Protein AF-A0A383RBP6-F1 (afdb_monomer)

Foldseek 3Di:
DVVLVVCLVVDPPVVSNVVSVVVVVVVVVVVVVVVVVCVVVVVDDDDDDPDDDPDDD

InterPro domains:
  IPR012347 Ferritin-like [G3DSA:1.20.1260.10] (1-43)
  IPR021617 Protein of unknown function DUF3231 [PF11553] (1-53)

pLDDT: mean 94.07, std 9.34, range [53.0, 98.56]

Solvent-accessible surface area (backbone atoms only — not comparable to full-atom values): 3496 Å² total; per-residue (Å²): 92,69,68,36,52,56,50,35,78,68,43,83,51,63,68,60,24,51,53,31,48,54,53,32,54,54,44,52,57,50,51,52,55,52,51,52,52,27,55,78,70,67,68,58,78,80,71,92,73,87,69,83,74,79,84,78,131

Structure (mmCIF, N/CA/C/O backbone):
data_AF-A0A383RBP6-F1
#
_entry.id   AF-A0A383RBP6-F1
#
loop_
_atom_site.group_PDB
_atom_site.id
_atom_site.type_symbol
_atom_site.label_atom_id
_atom_site.label_alt_id
_atom_site.label_comp_id
_atom_site.label_asym_id
_atom_site.label_entity_id
_atom_site.label_seq_id
_atom_site.pdbx_PDB_ins_code
_atom_site.Cartn_x
_atom_site.Cartn_y
_atom_site.Cartn_z
_atom_site.occupancy
_atom_site.B_iso_or_equiv
_atom_site.auth_seq_id
_atom_site.auth_comp_id
_atom_site.auth_asym_id
_atom_site.auth_atom_id
_atom_site.pdbx_PDB_model_num
ATOM 1 N N . MET A 1 1 ? 2.257 -3.562 -0.373 1.00 86.62 1 MET A N 1
ATOM 2 C CA . MET A 1 1 ? 2.313 -2.133 -0.739 1.00 86.62 1 MET A CA 1
ATOM 3 C C . MET A 1 1 ? 3.742 -1.608 -0.618 1.00 86.62 1 MET A C 1
ATOM 5 O O . MET A 1 1 ? 4.340 -1.324 -1.646 1.00 86.62 1 MET A O 1
ATOM 9 N N . VAL A 1 2 ? 4.323 -1.612 0.589 1.00 97.06 2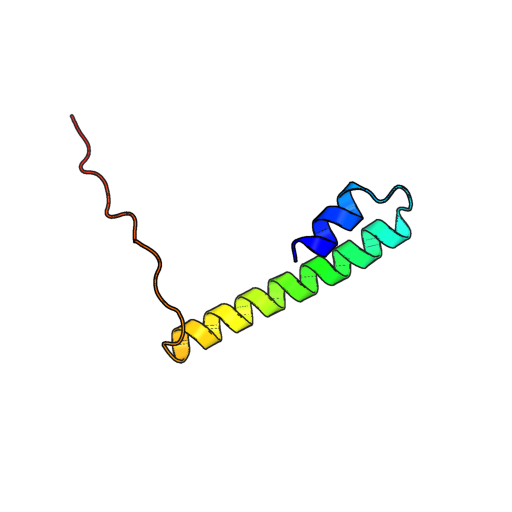 VAL A N 1
ATOM 10 C CA . VAL A 1 2 ? 5.685 -1.117 0.894 1.00 97.06 2 VAL A CA 1
ATOM 11 C C . VAL A 1 2 ? 6.778 -1.656 -0.042 1.00 97.06 2 VAL A C 1
ATOM 13 O O . VAL A 1 2 ? 7.533 -0.873 -0.607 1.00 97.06 2 VAL A O 1
ATOM 16 N N . ALA A 1 3 ? 6.833 -2.972 -0.275 1.00 97.31 3 ALA A N 1
ATOM 17 C CA . ALA A 1 3 ? 7.842 -3.567 -1.158 1.00 97.31 3 ALA A CA 1
ATOM 18 C C . ALA A 1 3 ? 7.788 -3.015 -2.596 1.00 97.31 3 ALA A C 1
ATOM 20 O O . ALA A 1 3 ? 8.827 -2.746 -3.187 1.00 97.31 3 ALA A O 1
ATOM 21 N N . CYS A 1 4 ? 6.587 -2.781 -3.143 1.00 97.50 4 CYS A N 1
ATOM 22 C CA . CYS A 1 4 ? 6.446 -2.198 -4.479 1.00 97.50 4 CYS A CA 1
ATOM 23 C C . CYS A 1 4 ? 7.023 -0.777 -4.521 1.00 97.50 4 CYS A C 1
ATOM 25 O O . CYS 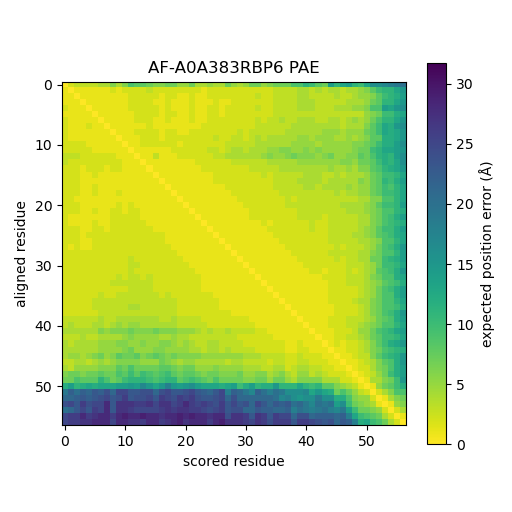A 1 4 ? 7.756 -0.460 -5.448 1.00 97.50 4 CYS A O 1
ATOM 27 N N . SER A 1 5 ? 6.769 0.046 -3.497 1.00 97.69 5 SER A N 1
ATOM 28 C CA . SER A 1 5 ? 7.336 1.400 -3.391 1.00 97.69 5 SER A CA 1
ATOM 29 C C . SER A 1 5 ? 8.858 1.396 -3.301 1.00 97.69 5 SER A C 1
ATOM 31 O O . SER A 1 5 ? 9.510 2.184 -3.977 1.00 97.69 5 SER A O 1
ATOM 33 N N . GLN A 1 6 ? 9.430 0.481 -2.516 1.00 98.31 6 GLN A N 1
ATOM 34 C CA . GLN A 1 6 ? 10.884 0.365 -2.401 1.00 98.31 6 GLN A CA 1
ATOM 35 C C . GLN A 1 6 ? 11.537 -0.046 -3.723 1.00 98.31 6 GLN A C 1
ATOM 37 O O . GLN A 1 6 ? 12.570 0.509 -4.086 1.00 98.31 6 GLN A O 1
ATOM 42 N N . VAL A 1 7 ? 10.940 -0.998 -4.447 1.00 97.75 7 VAL A N 1
ATOM 43 C CA . VAL A 1 7 ? 11.459 -1.429 -5.751 1.00 97.75 7 VAL A CA 1
ATOM 44 C C . VAL A 1 7 ? 11.342 -0.300 -6.769 1.00 97.75 7 VAL A C 1
ATOM 46 O O . VAL A 1 7 ? 12.332 -0.013 -7.430 1.00 97.75 7 VAL A O 1
ATOM 49 N N . MET A 1 8 ? 10.199 0.392 -6.855 1.00 97.88 8 MET A N 1
ATOM 50 C CA . MET A 1 8 ? 10.038 1.547 -7.751 1.00 97.88 8 MET A CA 1
ATOM 51 C C . MET A 1 8 ? 11.094 2.624 -7.488 1.00 97.88 8 MET A C 1
ATOM 53 O O . MET A 1 8 ? 11.767 3.043 -8.419 1.00 97.88 8 MET A O 1
ATOM 57 N N . GLY A 1 9 ? 11.300 3.016 -6.224 1.00 97.44 9 GLY A N 1
ATOM 58 C CA . GLY A 1 9 ? 12.272 4.056 -5.867 1.00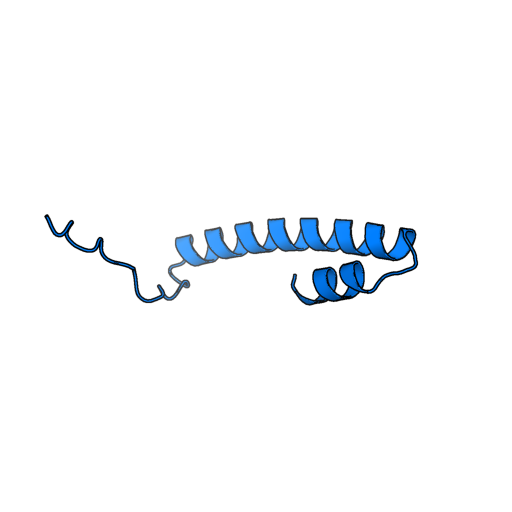 97.44 9 GLY A CA 1
ATOM 59 C C . GLY A 1 9 ? 13.734 3.688 -6.146 1.00 97.44 9 GLY A C 1
ATOM 60 O O . GLY A 1 9 ? 14.575 4.573 -6.241 1.00 97.44 9 GLY A O 1
ATOM 61 N N . LYS A 1 10 ? 14.043 2.393 -6.291 1.00 98.00 10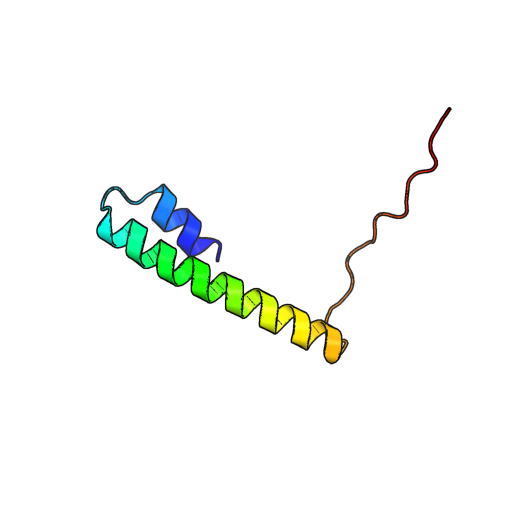 LYS A N 1
ATOM 62 C CA . LYS A 1 10 ? 15.377 1.887 -6.656 1.00 98.00 10 LYS A CA 1
ATOM 63 C C . LYS A 1 10 ? 15.474 1.451 -8.124 1.00 98.00 10 LYS A C 1
ATOM 65 O O . LYS A 1 10 ? 16.535 1.004 -8.553 1.00 98.00 10 LYS A O 1
ATOM 70 N N . SER A 1 11 ? 14.382 1.514 -8.887 1.00 97.50 11 SER A N 1
ATOM 71 C CA . SER A 1 11 ? 14.348 1.019 -10.264 1.00 97.50 11 SER A CA 1
ATOM 72 C C . SER A 1 11 ? 14.979 2.037 -11.202 1.00 97.50 11 SER A C 1
ATOM 74 O O . SER A 1 11 ? 14.455 3.126 -11.386 1.00 97.50 11 SER A O 1
ATOM 76 N N . ILE A 1 12 ? 16.085 1.649 -11.832 1.00 98.12 12 ILE A N 1
ATOM 77 C CA . ILE A 1 12 ? 16.684 2.394 -12.953 1.00 98.12 12 ILE A CA 1
ATOM 78 C C . ILE A 1 12 ? 15.953 2.049 -14.259 1.00 98.12 12 ILE A C 1
ATOM 80 O O . ILE A 1 12 ? 15.831 2.865 -15.164 1.00 98.12 12 ILE A O 1
ATOM 84 N N . ARG A 1 13 ? 15.432 0.821 -14.347 1.00 98.19 13 ARG A N 1
ATOM 85 C CA . ARG A 1 13 ? 14.621 0.354 -15.468 1.00 98.19 13 ARG A CA 1
ATOM 86 C C . ARG A 1 13 ? 13.188 0.866 -15.356 1.00 98.19 13 ARG A C 1
ATOM 88 O O . ARG A 1 13 ? 12.438 0.434 -14.478 1.00 98.19 13 ARG A O 1
ATOM 95 N N . GLU A 1 14 ? 12.816 1.752 -16.272 1.00 97.75 14 GLU A N 1
ATOM 96 C CA . GLU A 1 14 ? 11.509 2.416 -16.295 1.00 97.75 14 GLU A CA 1
ATOM 97 C C . GLU A 1 14 ? 10.340 1.432 -16.435 1.00 97.75 14 GLU A C 1
ATOM 99 O O . GLU A 1 14 ? 9.311 1.593 -15.782 1.00 97.75 14 GLU A O 1
ATOM 104 N N . ASP A 1 15 ? 10.507 0.366 -17.219 1.00 97.75 15 ASP A N 1
ATOM 105 C CA . ASP A 1 15 ? 9.485 -0.660 -17.433 1.00 97.75 15 ASP A CA 1
ATOM 106 C C . ASP A 1 15 ? 9.173 -1.453 -16.153 1.00 97.75 15 ASP A C 1
ATOM 108 O O . ASP A 1 15 ? 8.009 -1.723 -15.842 1.00 97.75 15 ASP A O 1
ATOM 112 N N . ILE A 1 16 ? 10.205 -1.759 -15.363 1.00 97.94 16 ILE A N 1
ATOM 113 C CA . ILE A 1 16 ? 10.062 -2.393 -14.048 1.00 97.94 16 ILE A CA 1
ATOM 114 C C . ILE A 1 16 ? 9.394 -1.423 -13.068 1.00 97.94 16 ILE A C 1
ATOM 116 O O . ILE A 1 16 ? 8.462 -1.813 -12.360 1.00 97.94 16 ILE A O 1
ATOM 120 N N . GLY A 1 17 ? 9.814 -0.155 -13.056 1.00 98.31 17 GLY A N 1
ATOM 121 C CA . GLY A 1 17 ? 9.172 0.885 -12.251 1.00 98.31 17 GLY A CA 1
ATOM 122 C C . GLY A 1 17 ? 7.674 0.992 -12.554 1.00 98.31 17 GLY A C 1
ATOM 123 O O . GLY A 1 17 ? 6.844 0.912 -11.646 1.00 98.31 17 GLY A O 1
ATOM 124 N N . ALA A 1 18 ? 7.312 1.064 -13.837 1.00 98.19 18 ALA A N 1
ATOM 125 C CA . ALA A 1 18 ? 5.927 1.138 -14.292 1.00 98.19 18 ALA A CA 1
ATOM 126 C C . ALA A 1 18 ? 5.115 -0.122 -13.940 1.00 98.19 18 ALA A C 1
ATOM 128 O O . ALA A 1 18 ? 3.964 -0.017 -13.500 1.00 98.19 18 ALA A O 1
ATOM 129 N N . LEU A 1 19 ? 5.700 -1.319 -14.081 1.00 98.25 19 LEU A N 1
ATOM 130 C CA . LEU A 1 19 ? 5.055 -2.580 -13.704 1.00 98.25 19 LEU A CA 1
ATOM 131 C C . LEU A 1 19 ? 4.708 -2.607 -12.211 1.00 98.25 19 LEU A C 1
ATOM 133 O O . LEU A 1 19 ? 3.581 -2.932 -11.826 1.00 98.25 19 LEU A O 1
ATOM 137 N N . LEU A 1 20 ? 5.664 -2.236 -11.360 1.00 98.38 20 LEU A N 1
ATOM 138 C CA . LEU A 1 20 ? 5.462 -2.218 -9.913 1.00 98.38 20 LEU A CA 1
ATOM 139 C C . LEU A 1 20 ? 4.526 -1.079 -9.487 1.00 98.38 20 LEU A C 1
ATOM 141 O O . LEU A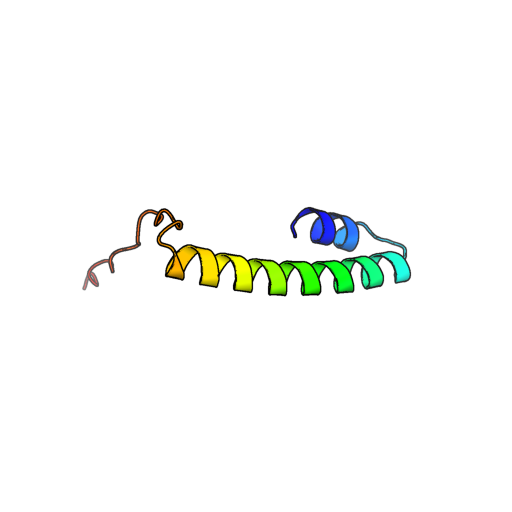 1 20 ? 3.817 -1.242 -8.492 1.00 98.38 20 LEU A O 1
ATOM 145 N N . GLY A 1 21 ? 4.438 -0.002 -10.273 1.00 98.00 21 GLY A N 1
ATOM 146 C CA . GLY A 1 21 ? 3.412 1.035 -10.147 1.00 98.00 21 GLY A CA 1
ATOM 147 C C . GLY A 1 21 ? 2.002 0.481 -10.336 1.00 98.00 21 GLY A C 1
ATOM 148 O O . GLY A 1 21 ? 1.143 0.673 -9.472 1.00 98.00 21 GLY A O 1
ATOM 149 N N . LYS A 1 22 ? 1.773 -0.308 -11.394 1.00 98.25 22 LYS A N 1
ATOM 150 C CA . LYS A 1 22 ? 0.484 -0.993 -11.607 1.00 98.25 22 LYS A CA 1
ATOM 151 C C . LYS A 1 22 ? 0.131 -1.905 -10.428 1.00 98.25 22 LYS A C 1
ATOM 153 O O . LYS A 1 22 ? -0.976 -1.835 -9.897 1.00 98.25 22 LYS A O 1
ATOM 158 N N . TYR A 1 23 ? 1.079 -2.717 -9.960 1.00 98.44 23 TYR A N 1
ATOM 159 C CA . TYR A 1 23 ? 0.853 -3.601 -8.809 1.00 98.44 23 TYR A CA 1
ATOM 160 C C . TYR A 1 23 ? 0.614 -2.845 -7.501 1.00 98.44 23 TYR A C 1
ATOM 162 O O . TYR A 1 23 ? -0.162 -3.307 -6.659 1.00 98.44 23 TYR A O 1
ATOM 170 N N . HIS A 1 24 ? 1.260 -1.694 -7.314 1.00 98.44 24 HIS A N 1
ATOM 171 C CA . HIS A 1 24 ? 1.037 -0.842 -6.155 1.00 98.44 24 HIS A CA 1
ATOM 172 C C . HIS A 1 24 ? -0.421 -0.369 -6.101 1.00 98.44 24 HIS A C 1
ATOM 174 O O . HIS A 1 24 ? -1.071 -0.548 -5.070 1.00 98.44 24 HIS A O 1
ATOM 180 N N . MET A 1 25 ? -0.953 0.137 -7.219 1.00 98.38 25 MET A N 1
ATOM 181 C CA . MET A 1 25 ? -2.341 0.606 -7.318 1.00 98.38 25 MET A CA 1
ATOM 182 C C . MET A 1 25 ? -3.353 -0.507 -7.035 1.00 98.38 25 MET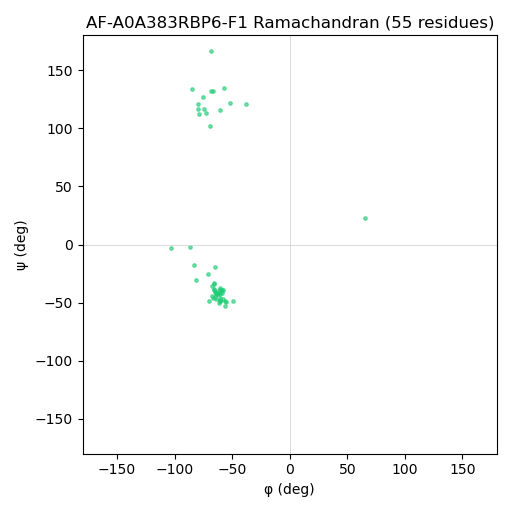 A C 1
ATOM 184 O O . MET A 1 25 ? -4.258 -0.327 -6.220 1.00 98.38 25 MET A O 1
ATOM 188 N N . THR A 1 26 ? -3.163 -1.695 -7.618 1.00 98.19 26 THR A N 1
ATOM 189 C CA . THR A 1 26 ? -4.033 -2.850 -7.344 1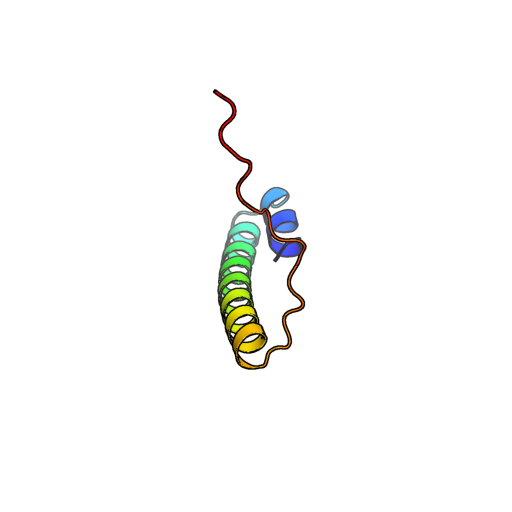.00 98.19 26 THR A CA 1
ATOM 190 C C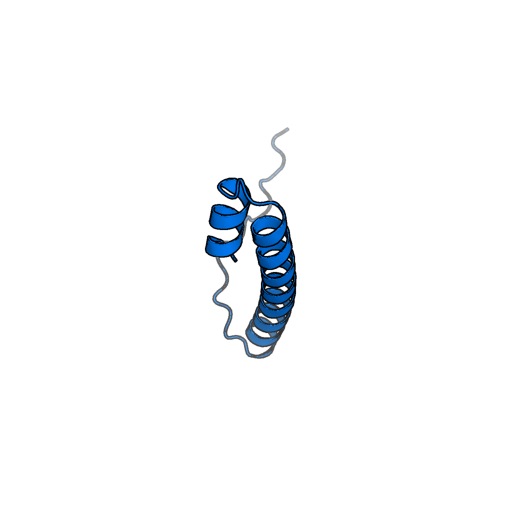 . THR A 1 26 ? -4.012 -3.242 -5.864 1.00 98.19 26 THR A C 1
ATOM 192 O O . THR A 1 26 ? -5.059 -3.507 -5.274 1.00 98.19 26 THR A O 1
ATOM 195 N N . LYS A 1 27 ? -2.832 -3.245 -5.225 1.00 98.19 27 LYS A N 1
ATOM 196 C CA . LYS A 1 27 ? -2.712 -3.543 -3.788 1.00 98.19 27 LYS A CA 1
ATOM 197 C C . LYS A 1 27 ? -3.352 -2.466 -2.912 1.00 98.19 27 LYS A C 1
ATOM 199 O O . LYS A 1 27 ? -3.905 -2.817 -1.874 1.00 98.19 27 LYS A O 1
ATOM 204 N N . ALA A 1 28 ? -3.285 -1.195 -3.303 1.00 98.38 28 ALA A N 1
ATOM 205 C CA . ALA A 1 28 ? -3.950 -0.111 -2.585 1.00 98.38 28 ALA A CA 1
ATOM 206 C C . ALA A 1 28 ? -5.478 -0.278 -2.619 1.00 98.38 28 ALA A C 1
ATOM 208 O O . ALA A 1 28 ? -6.115 -0.263 -1.567 1.00 98.38 28 ALA A O 1
ATOM 209 N N . ALA A 1 29 ? -6.048 -0.554 -3.798 1.00 98.31 29 ALA A N 1
ATOM 210 C CA . ALA A 1 29 ? -7.480 -0.818 -3.945 1.00 98.31 29 ALA A CA 1
ATOM 211 C C . ALA A 1 29 ? -7.937 -2.046 -3.134 1.00 98.31 29 ALA A C 1
ATOM 213 O O . ALA A 1 29 ? -8.981 -2.014 -2.487 1.00 98.31 29 ALA A O 1
ATOM 214 N N . LEU A 1 30 ? -7.140 -3.122 -3.121 1.00 98.44 30 LEU A N 1
ATOM 215 C CA . LEU A 1 30 ? -7.421 -4.302 -2.298 1.00 98.44 30 LEU A CA 1
ATOM 216 C C . LEU A 1 30 ? -7.360 -3.990 -0.794 1.00 98.44 30 LEU A C 1
ATOM 218 O O . LEU A 1 30 ? -8.203 -4.465 -0.039 1.00 98.44 30 LEU A O 1
ATOM 222 N N . GLY A 1 31 ? -6.384 -3.186 -0.361 1.00 98.12 31 GLY A N 1
ATOM 223 C CA . GLY A 1 31 ? -6.252 -2.763 1.034 1.00 98.12 31 GLY A CA 1
ATOM 224 C C . GLY A 1 31 ? -7.461 -1.966 1.527 1.00 98.12 31 GLY A C 1
ATOM 225 O O . GLY A 1 31 ? -7.921 -2.200 2.642 1.00 98.12 31 GLY A O 1
ATOM 226 N N . LEU A 1 32 ? -8.019 -1.092 0.682 1.00 98.44 32 LEU A N 1
ATOM 227 C CA . LEU A 1 32 ? -9.251 -0.362 0.992 1.00 98.44 32 LEU A CA 1
ATOM 228 C C . LEU A 1 32 ? -10.434 -1.318 1.203 1.00 98.44 32 LEU A C 1
ATOM 230 O O . LEU A 1 32 ? -11.068 -1.273 2.254 1.00 98.44 32 LEU A O 1
ATOM 234 N N . LYS A 1 33 ? -10.660 -2.247 0.266 1.00 98.56 33 LYS A N 1
ATOM 235 C CA . LYS A 1 33 ? -11.732 -3.252 0.380 1.00 98.56 33 LYS A CA 1
ATOM 236 C C . LYS A 1 33 ? -11.581 -4.133 1.622 1.00 98.56 33 LYS A C 1
ATOM 238 O O . LYS A 1 33 ? -12.559 -4.474 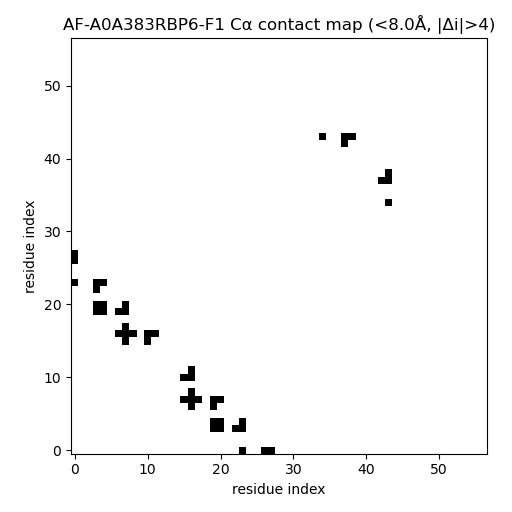2.280 1.00 98.56 33 LYS A O 1
ATOM 243 N N . ALA A 1 34 ? -10.348 -4.510 1.958 1.00 98.31 34 ALA A N 1
ATOM 244 C CA . ALA A 1 34 ? -10.067 -5.286 3.161 1.00 98.31 34 ALA A CA 1
ATOM 245 C C . ALA A 1 34 ? -10.371 -4.493 4.442 1.00 98.31 34 ALA A C 1
ATOM 247 O O . ALA A 1 34 ? -10.895 -5.062 5.399 1.00 98.31 34 ALA A O 1
ATOM 248 N N . LEU A 1 35 ? -10.073 -3.189 4.467 1.00 98.19 35 LEU A N 1
ATOM 249 C CA . LEU A 1 35 ? -10.411 -2.311 5.587 1.00 98.19 35 LEU A CA 1
ATOM 250 C C . LEU A 1 35 ? -11.927 -2.156 5.754 1.00 98.19 35 LEU A C 1
ATOM 252 O O . LEU A 1 35 ? -12.413 -2.250 6.879 1.00 98.19 35 LEU A O 1
ATOM 256 N N . GLU A 1 36 ? -12.662 -1.938 4.663 1.00 98.50 36 GLU A N 1
ATOM 257 C CA . GLU A 1 36 ? -14.131 -1.868 4.662 1.00 98.50 36 GLU A CA 1
ATOM 258 C C . GLU A 1 36 ? -14.732 -3.146 5.254 1.00 98.50 36 GLU A C 1
ATOM 260 O O . GLU A 1 36 ? -15.426 -3.087 6.267 1.00 98.50 36 GLU A O 1
ATOM 265 N N . MET A 1 37 ? -14.335 -4.311 4.734 1.00 98.56 37 MET A N 1
ATOM 266 C CA . MET A 1 37 ? -14.773 -5.609 5.257 1.00 98.56 37 MET A CA 1
ATOM 267 C C . MET A 1 37 ? -14.408 -5.800 6.737 1.00 98.56 37 MET A C 1
ATOM 269 O O . MET A 1 37 ? -15.202 -6.325 7.517 1.00 98.56 37 MET A O 1
ATOM 273 N N . SER A 1 38 ? -13.203 -5.389 7.143 1.00 98.38 38 SER A N 1
ATOM 274 C CA . SER A 1 38 ? -12.751 -5.530 8.534 1.00 98.38 38 SER A CA 1
ATOM 275 C C . SER A 1 38 ? -13.571 -4.663 9.491 1.00 98.38 38 SER A C 1
ATOM 277 O O . SER A 1 38 ? -13.793 -5.067 10.630 1.00 98.38 38 SER A O 1
ATOM 279 N N . LYS A 1 39 ? -14.040 -3.492 9.039 1.00 97.81 39 LYS A N 1
ATOM 280 C CA . LYS A 1 39 ? -14.963 -2.635 9.796 1.00 97.81 39 LYS A CA 1
ATOM 281 C C . LYS A 1 39 ? -16.354 -3.259 9.881 1.00 97.81 39 LYS A C 1
ATOM 283 O O . LYS A 1 39 ? -16.883 -3.371 10.979 1.00 97.81 39 LYS A O 1
ATOM 288 N N . GLU A 1 40 ? -16.910 -3.709 8.755 1.00 98.25 40 GLU A N 1
ATOM 289 C CA . GLU A 1 40 ? -18.243 -4.332 8.691 1.00 98.25 40 GLU A CA 1
ATOM 290 C C . GLU A 1 40 ? -18.358 -5.564 9.592 1.00 98.25 40 GLU A C 1
ATOM 292 O O . GLU A 1 40 ? -19.374 -5.767 10.251 1.00 98.25 40 GLU A O 1
ATOM 297 N N . LYS A 1 41 ? -17.298 -6.374 9.658 1.00 98.38 41 LYS A N 1
ATOM 298 C CA . LYS A 1 41 ? -17.258 -7.580 10.496 1.00 98.38 41 LYS A CA 1
ATOM 299 C C . LYS A 1 41 ? -16.810 -7.330 11.937 1.00 98.38 41 LYS A C 1
ATOM 301 O O . LYS A 1 41 ? -16.740 -8.278 12.714 1.00 98.38 41 LYS A O 1
ATOM 306 N N . GLY A 1 42 ? -16.463 -6.093 12.294 1.00 97.12 42 GLY A N 1
ATOM 307 C CA . GLY A 1 42 ? -15.941 -5.761 13.623 1.00 97.12 42 GLY A CA 1
ATOM 308 C C . GLY A 1 42 ? -14.575 -6.386 13.939 1.00 97.12 42 GLY A C 1
ATOM 309 O O . GLY A 1 42 ? -14.231 -6.558 15.103 1.00 97.12 42 GLY A O 1
ATOM 310 N N . TRP A 1 43 ? -13.792 -6.752 12.922 1.00 98.12 43 TRP A N 1
ATOM 311 C CA . TRP A 1 43 ? -12.452 -7.337 13.080 1.00 98.12 43 TRP A CA 1
ATOM 312 C C . TRP A 1 43 ? -11.361 -6.286 13.277 1.00 98.12 43 TRP A C 1
ATOM 314 O O . TRP A 1 43 ? -10.252 -6.606 13.707 1.00 98.12 43 TRP A O 1
ATOM 324 N N . LEU A 1 44 ? -11.650 -5.030 12.933 1.00 96.69 44 LEU A N 1
ATOM 325 C CA . LEU A 1 44 ? -10.706 -3.938 13.105 1.00 96.69 44 LEU A CA 1
ATOM 326 C C . LEU A 1 44 ? -10.575 -3.578 14.590 1.00 96.69 44 LEU A C 1
ATOM 328 O O . LEU A 1 44 ? -11.494 -3.017 15.181 1.00 96.69 44 LEU A O 1
ATOM 332 N N . ILE A 1 45 ? -9.399 -3.830 15.163 1.00 96.44 45 ILE A N 1
ATOM 333 C CA . ILE A 1 45 ? -9.035 -3.318 16.486 1.00 96.44 45 ILE A CA 1
ATOM 334 C C . ILE A 1 45 ? -8.735 -1.818 16.336 1.00 96.44 45 ILE A C 1
ATOM 336 O O . ILE A 1 45 ? -7.809 -1.465 15.595 1.00 96.44 45 ILE A O 1
ATOM 340 N N . PRO A 1 46 ? -9.501 -0.920 16.982 1.00 93.62 46 PRO A N 1
ATOM 341 C CA . PRO A 1 46 ? -9.275 0.508 16.849 1.00 93.62 46 PRO A CA 1
ATOM 342 C C . PRO A 1 46 ? -7.941 0.891 17.512 1.00 93.62 46 PRO A C 1
ATOM 344 O O . PRO A 1 46 ? -7.683 0.487 18.649 1.00 93.62 46 PRO A O 1
ATOM 347 N N . PRO A 1 47 ? -7.084 1.673 16.835 1.00 94.44 47 PRO A N 1
ATOM 348 C CA . PRO A 1 47 ? -5.918 2.257 17.482 1.00 94.44 47 PRO A CA 1
ATOM 349 C C . PRO A 1 47 ? -6.356 3.319 18.508 1.00 94.44 47 PRO A C 1
ATOM 351 O O . PRO A 1 47 ? -7.505 3.772 18.469 1.00 94.44 47 PRO A O 1
ATOM 354 N N . PRO A 1 48 ? -5.453 3.776 19.397 1.00 94.62 48 PRO A N 1
ATOM 355 C CA . PRO A 1 48 ? -5.722 4.922 20.257 1.00 94.62 48 PRO A CA 1
ATOM 356 C C . PRO A 1 48 ? -6.191 6.119 19.424 1.00 94.62 48 PRO A C 1
ATOM 358 O O . PRO A 1 48 ? -5.502 6.555 18.499 1.00 94.62 48 PRO A O 1
ATOM 361 N N . LEU A 1 49 ? -7.382 6.629 19.729 1.00 91.12 49 LEU A N 1
ATOM 362 C CA . LEU A 1 49 ? -7.966 7.740 18.990 1.00 91.12 49 LEU A CA 1
ATOM 363 C C . LEU A 1 49 ? -7.446 9.062 19.549 1.00 91.12 49 LEU A C 1
ATOM 365 O O . LEU A 1 49 ? -7.439 9.279 20.761 1.00 91.12 49 LEU A O 1
ATOM 369 N N . LEU A 1 50 ? -7.044 9.966 18.654 1.00 88.31 50 LEU A N 1
ATOM 370 C CA . LEU A 1 50 ? -6.770 11.346 19.031 1.00 88.31 50 LEU A CA 1
ATOM 371 C C . LEU A 1 50 ? -8.098 12.023 19.387 1.00 88.31 50 LEU A C 1
ATOM 373 O O . LEU A 1 50 ? -8.869 12.408 18.510 1.00 88.31 50 LEU A O 1
ATOM 377 N N . ILE A 1 51 ? -8.364 12.164 20.680 1.00 86.31 51 ILE A N 1
ATOM 378 C CA . ILE A 1 51 ? -9.466 12.981 21.186 1.00 86.31 51 ILE A CA 1
ATOM 379 C C . ILE A 1 51 ? -9.024 14.441 21.030 1.00 86.31 51 ILE A C 1
ATOM 381 O O . ILE A 1 51 ? -7.912 14.779 21.441 1.00 86.31 51 ILE A O 1
ATOM 385 N N . LYS A 1 52 ? -9.849 15.278 20.379 1.00 78.12 52 LYS A N 1
ATOM 386 C CA . LYS A 1 52 ? -9.596 16.718 20.171 1.00 78.12 52 LYS A CA 1
ATOM 387 C C . LYS A 1 52 ? -8.932 17.318 21.415 1.00 78.12 52 LYS A C 1
ATOM 389 O O . LYS A 1 52 ? -9.503 17.265 22.502 1.00 78.12 52 LYS A O 1
ATOM 394 N N . ARG A 1 53 ? -7.732 17.880 21.254 1.00 70.81 53 ARG A N 1
ATOM 395 C CA . ARG A 1 53 ? -7.095 18.664 22.315 1.00 70.81 53 ARG A CA 1
ATOM 396 C C . ARG A 1 53 ? -7.946 19.930 22.511 1.00 70.81 53 ARG A C 1
ATOM 398 O O . ARG A 1 53 ? -8.308 20.522 21.493 1.00 70.81 53 ARG A O 1
ATOM 405 N N . PRO A 1 54 ? -8.311 20.320 23.744 1.00 71.31 54 PRO A N 1
ATOM 406 C CA . PRO A 1 54 ? -8.988 21.593 23.966 1.00 71.31 54 PRO A CA 1
ATOM 407 C C . PRO A 1 54 ? -8.113 22.723 23.413 1.00 71.31 54 PRO A C 1
ATOM 409 O O . PRO A 1 54 ? -6.894 22.704 23.607 1.00 71.31 54 PRO A O 1
ATOM 412 N N . GLU A 1 55 ? -8.721 23.657 22.679 1.00 74.44 55 GLU A N 1
ATOM 413 C CA . GLU A 1 55 ? -8.029 24.866 22.234 1.00 74.44 55 GLU A CA 1
ATOM 414 C C . GLU A 1 55 ? -7.593 25.616 23.494 1.00 74.44 55 GLU A C 1
ATOM 416 O O . GLU A 1 55 ? -8.412 25.942 24.350 1.00 74.44 55 GLU A O 1
ATOM 421 N N . THR A 1 56 ? -6.281 25.742 23.680 1.00 67.00 56 THR A N 1
ATOM 422 C CA . THR A 1 56 ? -5.729 26.593 24.733 1.00 67.00 56 THR A CA 1
ATOM 423 C C . THR A 1 56 ? -5.796 28.011 24.182 1.00 67.00 56 THR A C 1
ATOM 425 O O . THR A 1 56 ? -5.260 28.231 23.094 1.00 67.00 56 THR A O 1
ATOM 428 N N . GLU A 1 57 ? -6.514 28.902 24.873 1.00 53.00 57 GLU A N 1
ATOM 429 C CA . GLU A 1 57 ? -6.497 30.351 24.603 1.00 53.00 57 GLU A CA 1
ATOM 430 C C . GLU A 1 57 ? -5.076 30.925 24.678 1.00 53.00 57 GLU A C 1
ATOM 432 O O . GLU A 1 57 ? -4.289 30.463 25.541 1.00 53.00 57 GLU A O 1
#

Organism: Paenibacillus alvei (NCBI:txid44250)

Radius of gyration: 17.9 Å; Cα contacts (8 Å, |Δi|>4): 25; chains: 1; bounding box: 35×38×42 Å

Secondary structure (DSSP, 8-state):
-HHHHHHHHH--SHHHHHHHHHHHHHHHHHHHHHHHHHHHTT--PPPPP--------

Mean predicted aligned error: 5.33 Å

Sequence (57 aa):
MVACSQVMGKSIREDIGALLGKYHMTKAALGLKALEMSKEKGWLIPPPLLIKRPETE